Protein AF-A0A2H0K9U7-F1 (afdb_monomer)

Solvent-accessible surface area (backbone atoms only — not comparable to full-atom values): 3951 Å² total; per-residue (Å²): 125,72,69,60,58,52,55,52,50,52,52,51,54,54,52,50,54,50,54,54,49,55,48,51,55,51,51,51,50,51,52,52,34,50,78,68,72,40,88,70,63,71,63,58,57,51,50,46,54,51,52,51,51,51,53,51,52,54,47,54,53,50,52,52,58,66,72,77,104

Nearest PDB structures (foldseek):
  6c48-assembly1_A  TM=7.504E-01  e=6.779E-01  Homo sapiens
  5iit-assembly2_B  TM=5.102E-01  e=2.730E+00  Saccharomyces cerevisiae S288C

Organism: NCBI:txid1975116

Mean predicted aligned error: 7.02 Å

Structure (mmCIF, N/CA/C/O backbone):
data_AF-A0A2H0K9U7-F1
#
_entry.id   AF-A0A2H0K9U7-F1
#
loop_
_atom_site.group_PDB
_atom_site.id
_atom_site.type_symbol
_atom_site.label_atom_id
_atom_site.label_alt_id
_atom_site.label_comp_id
_atom_site.label_asym_id
_atom_site.label_entity_id
_atom_site.label_seq_id
_atom_site.pdbx_PDB_ins_code
_atom_site.Cartn_x
_atom_site.Cartn_y
_atom_site.Cartn_z
_atom_site.occupancy
_atom_site.B_iso_or_equiv
_atom_site.auth_seq_id
_atom_site.auth_comp_id
_atom_site.auth_asym_id
_atom_site.auth_atom_id
_atom_site.pdbx_PDB_model_num
ATOM 1 N N . MET A 1 1 ? -11.333 2.276 29.806 1.00 54.91 1 MET A N 1
ATOM 2 C CA . MET A 1 1 ? -11.521 1.607 28.502 1.00 54.91 1 MET A CA 1
ATOM 3 C C . MET A 1 1 ? -11.061 2.468 27.317 1.00 54.91 1 MET A C 1
ATOM 5 O O . MET A 1 1 ? -10.760 1.885 26.299 1.00 54.91 1 MET A O 1
ATOM 9 N N . GLU A 1 2 ? -10.887 3.795 27.433 1.00 60.94 2 GLU A N 1
ATOM 10 C CA . GLU A 1 2 ? -10.468 4.662 26.298 1.00 60.94 2 GLU A CA 1
ATOM 11 C C . GLU A 1 2 ? -8.971 4.618 25.903 1.00 60.94 2 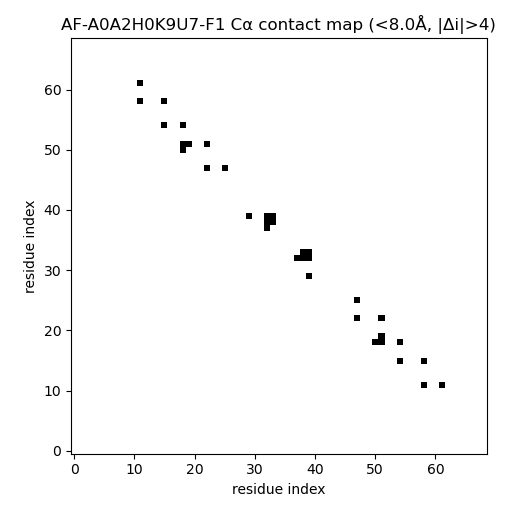GLU A C 1
ATOM 13 O O . GLU A 1 2 ? -8.607 4.996 24.787 1.00 60.94 2 GLU A O 1
ATOM 18 N N . PHE A 1 3 ? -8.071 4.184 26.794 1.00 54.31 3 PHE A N 1
ATOM 19 C CA . PHE A 1 3 ? -6.622 4.274 26.543 1.00 54.31 3 PHE A CA 1
ATOM 20 C C . PHE A 1 3 ? -6.116 3.227 25.528 1.00 54.31 3 PHE A C 1
ATOM 22 O O . PHE A 1 3 ? -5.231 3.517 24.721 1.00 54.31 3 PHE A O 1
ATOM 29 N N . ASP A 1 4 ? -6.718 2.033 25.514 1.00 70.88 4 ASP A N 1
ATOM 30 C CA . ASP A 1 4 ? -6.323 0.933 24.624 1.00 70.88 4 ASP A CA 1
ATOM 31 C C . ASP A 1 4 ? -6.741 1.179 23.165 1.00 70.88 4 ASP A C 1
ATOM 33 O O . ASP A 1 4 ? -5.967 0.906 22.244 1.00 70.88 4 ASP A O 1
ATOM 37 N N . ASP A 1 5 ? -7.915 1.777 22.937 1.00 72.06 5 ASP A N 1
ATOM 38 C CA . ASP A 1 5 ? -8.409 2.093 21.590 1.00 72.06 5 ASP A CA 1
ATOM 39 C C . ASP A 1 5 ? -7.539 3.148 20.893 1.00 72.06 5 ASP A C 1
ATOM 41 O O . ASP A 1 5 ? -7.260 3.049 19.693 1.00 72.06 5 ASP A O 1
ATOM 45 N N . THR A 1 6 ? -7.013 4.110 21.659 1.00 76.56 6 THR A N 1
ATOM 46 C CA . THR A 1 6 ? -6.079 5.128 21.152 1.00 76.56 6 THR A CA 1
ATOM 47 C C . THR A 1 6 ? -4.758 4.495 20.700 1.00 76.56 6 THR A C 1
ATOM 49 O O . THR A 1 6 ? -4.249 4.799 19.618 1.00 76.56 6 THR A O 1
ATOM 52 N N . LEU A 1 7 ? -4.214 3.557 21.481 1.00 82.62 7 LEU A N 1
ATOM 53 C CA . LEU A 1 7 ? -2.991 2.815 21.147 1.00 82.62 7 LEU A CA 1
ATOM 54 C C . LEU A 1 7 ? -3.172 1.937 19.898 1.00 82.62 7 LEU A C 1
ATOM 56 O O . LEU A 1 7 ? -2.283 1.866 19.040 1.00 82.62 7 LEU A O 1
ATOM 60 N N . ILE A 1 8 ? -4.344 1.312 19.756 1.00 80.56 8 ILE A N 1
ATOM 61 C CA . ILE A 1 8 ? -4.725 0.543 18.565 1.00 80.56 8 ILE A CA 1
ATOM 62 C C . ILE A 1 8 ? -4.790 1.459 17.335 1.00 80.56 8 ILE A C 1
ATOM 64 O O . ILE A 1 8 ? -4.191 1.134 16.306 1.00 80.56 8 ILE A O 1
ATOM 68 N N . LEU A 1 9 ? -5.434 2.625 17.440 1.00 78.38 9 LEU A N 1
ATOM 69 C CA . LEU A 1 9 ? -5.512 3.631 16.372 1.00 78.38 9 LEU A CA 1
ATOM 70 C C . LEU A 1 9 ? -4.132 4.117 15.919 1.00 78.38 9 LEU A C 1
ATOM 72 O O . LEU A 1 9 ? -3.840 4.113 14.720 1.00 78.38 9 LEU A O 1
ATOM 76 N N . VAL A 1 10 ? -3.243 4.454 16.855 1.00 81.88 10 VAL A N 1
ATOM 77 C CA . VA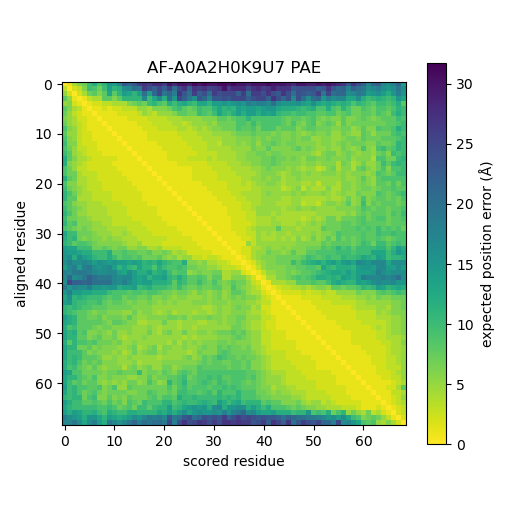L A 1 10 ? -1.868 4.884 16.541 1.00 81.88 10 VAL A CA 1
ATOM 78 C C . VAL A 1 10 ? -1.100 3.793 15.793 1.00 81.88 10 VAL A C 1
ATOM 80 O O . VAL A 1 10 ? -0.405 4.079 14.811 1.00 81.88 10 VAL A O 1
ATOM 83 N N . LYS A 1 11 ? -1.250 2.526 16.199 1.00 83.88 11 LYS A N 1
ATOM 84 C CA . LYS A 1 11 ? -0.617 1.387 15.517 1.00 83.88 11 LYS A CA 1
ATOM 85 C C . LYS A 1 11 ? -1.158 1.203 14.099 1.00 83.88 11 LYS A C 1
ATOM 87 O O . LYS A 1 11 ? -0.380 0.926 13.187 1.00 83.88 11 LYS A O 1
ATOM 92 N N . ILE A 1 12 ? -2.465 1.380 13.900 1.00 81.44 12 ILE A N 1
ATOM 93 C CA . ILE A 1 12 ? -3.108 1.323 12.580 1.00 81.44 12 ILE A CA 1
ATOM 94 C C . ILE A 1 12 ? -2.541 2.405 11.666 1.00 81.44 12 ILE A C 1
ATOM 96 O O . ILE A 1 12 ? -2.051 2.086 10.584 1.00 81.44 12 ILE A O 1
ATOM 100 N N . ILE A 1 13 ? -2.558 3.660 12.113 1.00 80.75 13 ILE A N 1
ATOM 101 C CA . ILE A 1 13 ? -2.084 4.809 11.330 1.00 80.75 13 ILE A CA 1
ATOM 102 C C . ILE A 1 13 ? -0.604 4.640 10.977 1.00 80.75 13 ILE A C 1
ATOM 104 O O . ILE A 1 13 ? -0.213 4.821 9.826 1.00 80.75 13 ILE A O 1
ATOM 108 N N . SER A 1 14 ? 0.212 4.203 11.938 1.00 82.19 14 SER A N 1
ATOM 109 C CA . SER A 1 14 ? 1.645 3.964 11.729 1.00 82.19 14 SER A CA 1
ATOM 110 C C . SER A 1 14 ? 1.917 2.881 10.677 1.00 82.19 14 SER A C 1
ATOM 112 O O . SER A 1 14 ? 2.836 3.020 9.869 1.00 82.19 14 SER A O 1
ATOM 114 N N . GLN A 1 15 ? 1.112 1.812 10.648 1.00 83.31 15 GLN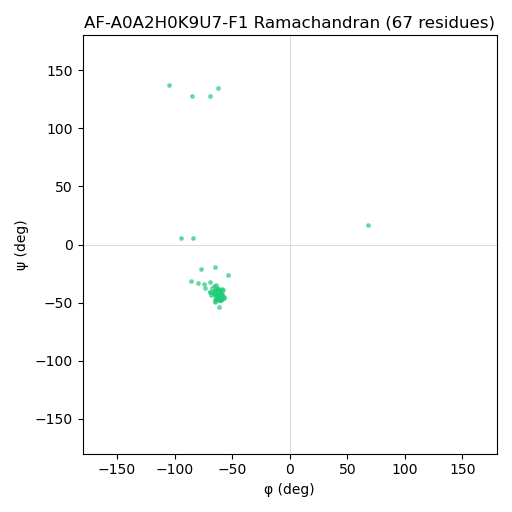 A N 1
ATOM 115 C CA . GLN A 1 15 ? 1.209 0.766 9.621 1.00 83.31 15 GLN A CA 1
ATOM 116 C C . GLN A 1 15 ? 0.846 1.296 8.227 1.00 83.31 15 GLN A C 1
ATOM 118 O O . GLN A 1 15 ? 1.537 0.977 7.261 1.00 83.31 15 GLN A O 1
ATOM 123 N N . GLN A 1 16 ? -0.176 2.149 8.124 1.00 80.75 16 GLN A N 1
ATOM 124 C CA . GLN A 1 16 ? -0.575 2.748 6.845 1.00 80.75 16 GLN A CA 1
ATOM 125 C C . GLN A 1 16 ? 0.460 3.737 6.314 1.00 80.75 16 GLN A C 1
ATOM 127 O O . GLN A 1 16 ? 0.807 3.690 5.136 1.00 80.75 16 GLN A O 1
ATOM 132 N N . LEU A 1 17 ? 1.008 4.594 7.180 1.00 82.25 17 LEU A N 1
ATOM 133 C CA . LEU A 1 17 ? 2.056 5.540 6.791 1.00 82.25 17 LEU A CA 1
ATOM 134 C C . LEU A 1 17 ? 3.291 4.822 6.235 1.00 82.25 17 LEU A C 1
ATOM 136 O O . LEU A 1 17 ? 3.879 5.285 5.258 1.00 82.25 17 LEU A O 1
ATOM 140 N N . ARG A 1 18 ? 3.659 3.671 6.813 1.00 85.75 18 ARG A N 1
ATOM 141 C CA . ARG A 1 18 ? 4.756 2.844 6.297 1.00 85.75 18 ARG A CA 1
ATOM 142 C C . ARG A 1 18 ? 4.444 2.289 4.906 1.00 85.75 18 ARG A C 1
ATOM 144 O O . ARG A 1 18 ? 5.259 2.455 4.006 1.00 85.75 18 ARG A O 1
ATOM 151 N N . ALA A 1 19 ? 3.261 1.705 4.718 1.00 82.62 19 ALA A N 1
ATOM 152 C CA . ALA A 1 19 ? 2.850 1.150 3.428 1.00 82.62 19 ALA A CA 1
ATOM 153 C C . ALA A 1 19 ? 2.811 2.211 2.314 1.00 82.62 19 ALA A C 1
ATOM 155 O O . ALA A 1 19 ? 3.265 1.964 1.197 1.00 82.62 19 ALA A O 1
ATOM 156 N N . VAL A 1 20 ? 2.310 3.412 2.624 1.00 82.38 20 VAL A N 1
ATOM 157 C CA . VAL A 1 20 ? 2.293 4.545 1.687 1.00 82.38 20 VAL A CA 1
ATOM 158 C C . VAL A 1 20 ? 3.711 5.010 1.356 1.00 82.38 20 VAL A C 1
ATOM 160 O O . VAL A 1 20 ? 4.004 5.266 0.189 1.00 82.38 20 VAL A O 1
ATOM 163 N N . ARG A 1 21 ? 4.614 5.086 2.344 1.00 84.38 21 ARG A N 1
ATOM 164 C CA . ARG A 1 21 ? 6.017 5.456 2.101 1.00 84.38 21 ARG A CA 1
ATOM 165 C C . ARG A 1 21 ? 6.712 4.464 1.164 1.00 84.38 21 ARG A C 1
ATOM 167 O O . ARG A 1 21 ? 7.314 4.897 0.188 1.00 84.38 21 ARG A O 1
ATOM 174 N N . GLU A 1 22 ? 6.572 3.163 1.409 1.00 86.38 22 GLU A N 1
ATOM 175 C CA . GLU A 1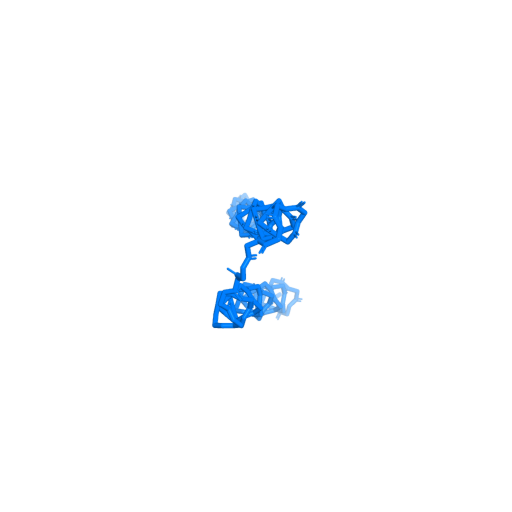 22 ? 7.158 2.108 0.563 1.00 86.38 22 GLU A CA 1
ATOM 176 C C . GLU A 1 22 ? 6.624 2.166 -0.880 1.00 86.38 22 GLU A C 1
ATOM 178 O O . GLU A 1 22 ? 7.378 2.024 -1.846 1.00 86.38 22 GLU A O 1
ATOM 183 N N . ALA A 1 23 ? 5.327 2.443 -1.046 1.00 84.62 23 ALA A N 1
ATOM 184 C CA . ALA A 1 23 ? 4.729 2.649 -2.360 1.00 84.62 23 ALA A CA 1
ATOM 185 C C . ALA A 1 23 ? 5.327 3.862 -3.093 1.00 84.62 23 ALA A C 1
ATOM 187 O O . ALA A 1 23 ? 5.669 3.754 -4.270 1.00 84.62 23 ALA A O 1
ATOM 188 N N . ILE A 1 24 ? 5.490 4.999 -2.404 1.00 82.75 24 ILE A N 1
ATOM 189 C CA . ILE A 1 24 ? 6.092 6.216 -2.974 1.00 82.75 24 ILE A CA 1
ATOM 190 C C . ILE A 1 24 ? 7.549 5.969 -3.380 1.00 82.75 24 ILE A C 1
ATOM 192 O O . ILE A 1 24 ? 7.945 6.344 -4.481 1.00 82.75 24 ILE A O 1
ATOM 196 N N . GLU A 1 25 ? 8.346 5.322 -2.528 1.00 87.19 25 GLU A N 1
ATOM 197 C CA . GLU A 1 25 ? 9.746 4.992 -2.829 1.00 87.19 25 GLU A CA 1
ATOM 198 C C . GLU A 1 25 ? 9.859 4.115 -4.077 1.00 87.19 25 GLU A C 1
ATOM 200 O O . GLU A 1 25 ? 10.679 4.384 -4.959 1.00 87.19 25 GLU A O 1
ATOM 205 N N . THR A 1 26 ? 8.979 3.121 -4.203 1.00 85.38 26 THR A N 1
ATOM 206 C CA . THR A 1 26 ? 8.986 2.233 -5.368 1.00 85.38 26 THR A CA 1
ATOM 207 C C . THR A 1 26 ? 8.547 2.965 -6.641 1.00 85.38 26 THR A C 1
ATOM 209 O O . THR A 1 26 ? 9.184 2.819 -7.683 1.00 85.38 26 THR A O 1
ATOM 212 N N . LEU A 1 27 ? 7.524 3.826 -6.572 1.00 86.19 27 LEU A N 1
ATOM 213 C CA . LEU A 1 27 ? 7.108 4.663 -7.707 1.00 86.19 27 LEU A CA 1
ATOM 214 C C . LEU A 1 27 ? 8.205 5.647 -8.141 1.00 86.19 27 LEU A C 1
ATOM 216 O O . LEU A 1 27 ? 8.418 5.842 -9.340 1.00 86.19 27 LEU A O 1
ATOM 220 N N . ASN A 1 28 ? 8.935 6.236 -7.192 1.00 85.88 28 ASN A N 1
ATOM 221 C CA . ASN A 1 28 ? 10.077 7.104 -7.485 1.00 85.88 28 ASN A CA 1
ATOM 222 C C . ASN A 1 28 ? 11.193 6.336 -8.199 1.00 85.88 28 ASN A C 1
ATOM 224 O O . ASN A 1 28 ? 11.755 6.837 -9.173 1.00 85.88 28 ASN A O 1
ATOM 228 N N . TYR A 1 29 ? 11.484 5.109 -7.761 1.00 86.00 29 TYR A N 1
ATOM 229 C CA . TYR A 1 29 ? 12.453 4.239 -8.425 1.00 86.00 29 TYR A CA 1
ATOM 230 C C . TYR A 1 29 ? 12.028 3.895 -9.858 1.00 86.00 29 TYR A C 1
ATOM 232 O O . TYR A 1 29 ? 12.819 4.044 -10.790 1.00 86.00 29 TYR A O 1
ATOM 240 N N . MET A 1 30 ? 10.765 3.518 -10.064 1.00 85.50 30 MET A N 1
ATOM 241 C CA . MET A 1 30 ? 10.229 3.250 -11.402 1.00 85.50 30 MET A CA 1
ATOM 242 C C . MET A 1 30 ? 10.312 4.483 -12.309 1.00 85.50 30 MET A C 1
ATOM 244 O O . MET A 1 30 ? 10.746 4.383 -13.455 1.00 85.50 30 MET A O 1
ATOM 248 N N . THR A 1 31 ? 9.968 5.659 -11.779 1.00 85.12 31 THR A N 1
ATOM 249 C CA . THR A 1 31 ? 10.065 6.940 -12.499 1.00 85.12 31 THR A CA 1
ATOM 250 C C . THR A 1 31 ? 11.514 7.259 -12.87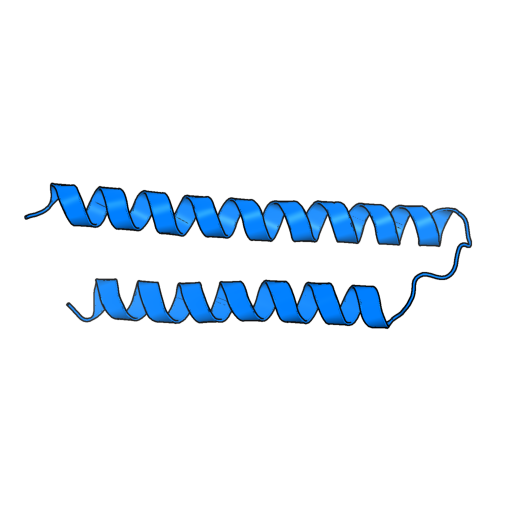0 1.00 85.12 31 THR A C 1
ATOM 252 O O . THR A 1 31 ? 11.795 7.675 -13.99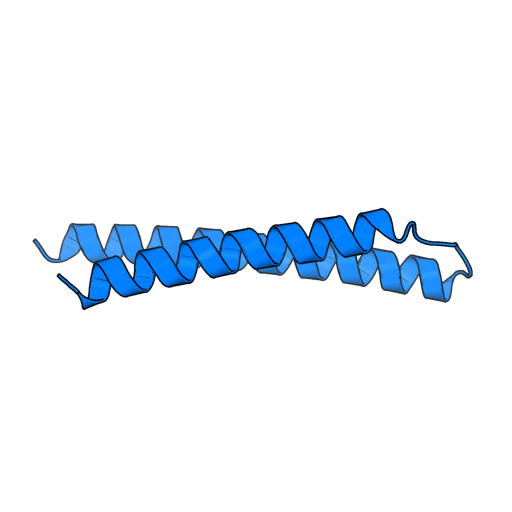4 1.00 85.12 31 THR A O 1
ATOM 255 N N . TYR A 1 32 ? 12.457 7.013 -11.957 1.00 87.56 32 TYR A N 1
ATOM 256 C CA . TYR A 1 32 ? 13.887 7.150 -12.223 1.00 87.56 32 TYR A CA 1
ATOM 257 C C . TYR A 1 32 ? 14.352 6.207 -13.343 1.00 87.56 32 TYR A C 1
ATOM 259 O O . TYR A 1 32 ? 15.034 6.645 -14.270 1.00 87.56 32 TYR A O 1
ATOM 267 N N . CYS A 1 33 ? 13.952 4.933 -13.302 1.00 84.81 33 CYS A N 1
ATOM 268 C CA . CYS A 1 33 ? 14.258 3.954 -14.347 1.00 84.81 33 CYS A CA 1
ATOM 269 C C . CYS A 1 33 ? 13.700 4.387 -15.708 1.00 84.81 33 CYS A C 1
ATOM 271 O O . CYS A 1 33 ? 14.446 4.399 -16.689 1.00 84.81 33 CYS A O 1
ATOM 273 N N . ALA A 1 34 ? 12.443 4.839 -15.751 1.00 84.12 34 ALA A N 1
ATOM 274 C CA . ALA A 1 34 ? 11.815 5.384 -16.952 1.00 84.12 34 ALA A CA 1
ATOM 275 C C . ALA A 1 34 ? 12.604 6.577 -17.522 1.00 84.12 34 ALA A C 1
ATOM 277 O O . ALA A 1 34 ? 12.917 6.601 -18.711 1.00 84.12 34 ALA A O 1
ATOM 278 N N . GLY A 1 35 ? 13.012 7.523 -16.667 1.00 87.38 35 GLY A N 1
ATOM 279 C CA . GLY A 1 35 ? 13.820 8.685 -17.059 1.00 87.38 35 GLY A CA 1
ATOM 280 C C . GLY A 1 35 ? 15.227 8.338 -17.563 1.00 87.38 35 GLY A C 1
ATOM 281 O O . GLY A 1 35 ? 15.849 9.135 -18.262 1.00 87.38 35 GLY A O 1
ATOM 282 N N . LYS A 1 36 ? 15.737 7.142 -17.245 1.00 88.81 36 LYS A N 1
ATOM 283 C CA . LYS A 1 36 ? 16.999 6.597 -17.774 1.00 88.81 36 LYS A CA 1
ATOM 284 C C . LYS A 1 36 ? 16.802 5.697 -19.001 1.00 88.81 36 LYS A C 1
ATOM 286 O O . LYS A 1 36 ? 17.773 5.088 -19.443 1.00 88.81 36 LYS A O 1
ATOM 291 N N . GLY A 1 37 ? 15.579 5.583 -19.525 1.00 85.44 37 GLY A N 1
ATOM 292 C CA . GLY A 1 37 ? 15.242 4.683 -20.633 1.00 85.44 37 GLY A CA 1
ATOM 293 C C . GLY A 1 37 ? 15.324 3.199 -20.266 1.00 85.44 37 GLY A C 1
ATOM 294 O O . GLY A 1 37 ? 15.400 2.353 -21.154 1.00 85.44 37 GLY A O 1
ATOM 295 N N . ARG A 1 38 ? 15.348 2.865 -18.968 1.00 81.44 38 ARG A N 1
ATOM 296 C CA . ARG A 1 38 ? 15.378 1.478 -18.500 1.00 81.44 38 ARG A CA 1
ATOM 297 C C . ARG A 1 38 ? 13.950 0.934 -18.438 1.00 81.44 38 ARG A C 1
ATOM 299 O O . ARG A 1 38 ? 13.097 1.567 -17.801 1.00 81.44 38 ARG A O 1
ATOM 306 N N . PR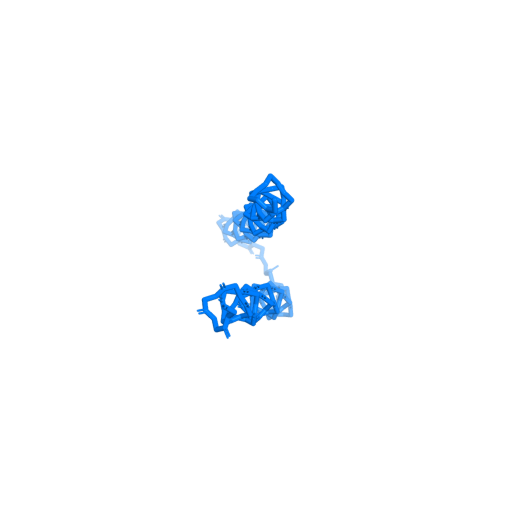O A 1 39 ? 13.679 -0.226 -19.058 1.00 75.62 39 PRO A N 1
ATOM 307 C CA . PRO A 1 39 ? 12.396 -0.881 -18.892 1.00 75.62 39 PRO A CA 1
ATOM 308 C C . PRO A 1 39 ? 12.229 -1.260 -17.419 1.00 75.62 39 PRO A C 1
ATOM 310 O O . PRO A 1 39 ? 13.158 -1.741 -16.774 1.00 75.62 39 PRO A O 1
ATOM 313 N N . HIS A 1 40 ? 11.049 -0.985 -16.890 1.00 71.62 40 HIS A N 1
ATOM 314 C CA . HIS A 1 40 ? 10.593 -1.457 -15.590 1.00 71.62 40 HIS A CA 1
ATOM 315 C C . HIS A 1 40 ? 9.591 -2.576 -15.862 1.00 71.62 40 HIS A C 1
ATOM 317 O O . HIS A 1 40 ? 8.783 -2.471 -16.789 1.00 71.62 40 HIS A O 1
ATOM 323 N N . GLU A 1 41 ? 9.673 -3.662 -15.098 1.00 76.44 41 GLU A N 1
ATOM 324 C CA . GLU A 1 41 ? 8.793 -4.805 -15.309 1.00 76.44 41 GLU A CA 1
ATOM 325 C C . GLU A 1 41 ? 7.358 -4.417 -14.912 1.00 76.44 41 GLU A C 1
ATOM 327 O O . GLU A 1 41 ? 7.136 -3.931 -13.798 1.00 76.44 41 GLU A O 1
ATOM 332 N N . PRO A 1 42 ? 6.352 -4.623 -15.784 1.00 74.81 42 PRO A N 1
ATOM 333 C CA . PRO A 1 42 ? 4.947 -4.359 -15.456 1.00 74.81 42 PRO A CA 1
ATOM 334 C C . PRO A 1 42 ? 4.483 -5.066 -14.171 1.00 74.81 42 PRO A C 1
ATOM 336 O O . PRO A 1 42 ? 3.571 -4.602 -13.484 1.00 74.81 42 PRO A O 1
ATOM 339 N N . GLU A 1 43 ? 5.141 -6.173 -13.835 1.00 80.38 43 GLU A N 1
ATOM 340 C CA . GLU A 1 43 ? 4.933 -6.969 -12.630 1.00 80.38 43 GLU A CA 1
ATOM 341 C C . GLU A 1 43 ? 5.267 -6.195 -11.346 1.00 80.38 43 GLU A C 1
ATOM 343 O O . GLU A 1 43 ? 4.548 -6.327 -10.354 1.00 80.38 43 GLU A O 1
ATOM 348 N N . GLU A 1 44 ? 6.272 -5.311 -11.358 1.00 75.94 44 GLU A N 1
ATOM 349 C CA . GLU A 1 44 ? 6.595 -4.462 -10.202 1.00 75.94 44 GLU A CA 1
ATOM 350 C C . GLU A 1 44 ? 5.473 -3.463 -9.916 1.00 75.94 44 GLU A C 1
ATOM 352 O O . GLU A 1 44 ? 5.059 -3.307 -8.764 1.00 75.94 44 GLU A O 1
ATOM 357 N N . LEU A 1 45 ? 4.910 -2.846 -10.962 1.00 77.62 45 LEU A N 1
ATOM 358 C CA . LEU A 1 45 ? 3.778 -1.931 -10.817 1.00 77.62 45 LEU A CA 1
ATOM 359 C C . LEU A 1 45 ? 2.548 -2.660 -10.272 1.00 77.62 45 LEU A C 1
ATOM 361 O O . LEU A 1 45 ? 1.895 -2.180 -9.341 1.00 77.62 45 LEU A O 1
ATOM 365 N N . GLN A 1 46 ? 2.243 -3.843 -10.814 1.00 80.19 46 GLN A N 1
ATOM 366 C CA . GLN A 1 46 ? 1.136 -4.661 -10.320 1.00 80.19 46 GLN A CA 1
ATOM 367 C C . GLN A 1 46 ? 1.348 -5.112 -8.872 1.00 80.19 46 GLN A C 1
ATOM 369 O O . GLN A 1 46 ? 0.389 -5.114 -8.090 1.00 80.19 46 GLN A O 1
ATOM 374 N N . ARG A 1 47 ? 2.585 -5.437 -8.479 1.00 85.38 47 ARG A N 1
ATOM 375 C CA . ARG A 1 47 ? 2.932 -5.793 -7.097 1.00 85.38 47 ARG A CA 1
ATOM 376 C C . ARG A 1 47 ? 2.662 -4.634 -6.142 1.00 85.38 47 ARG A C 1
ATOM 378 O O . ARG A 1 47 ? 2.035 -4.845 -5.106 1.00 85.38 47 ARG A O 1
ATOM 385 N N . ILE A 1 48 ? 3.065 -3.415 -6.501 1.00 82.56 48 ILE A N 1
ATOM 386 C CA . ILE A 1 48 ? 2.828 -2.209 -5.689 1.00 82.56 48 ILE A CA 1
ATOM 387 C C . ILE A 1 48 ? 1.331 -1.918 -5.580 1.00 82.56 48 ILE A C 1
ATOM 389 O O . ILE A 1 48 ? 0.826 -1.701 -4.481 1.00 82.56 48 ILE A O 1
ATOM 393 N N . ILE A 1 49 ? 0.597 -1.960 -6.695 1.00 80.25 49 ILE A N 1
ATOM 394 C CA . ILE A 1 49 ? -0.858 -1.746 -6.698 1.00 80.25 49 ILE A CA 1
ATOM 395 C C . ILE A 1 49 ? -1.552 -2.772 -5.796 1.00 80.25 49 ILE A C 1
ATOM 397 O O . ILE A 1 49 ? -2.429 -2.414 -5.008 1.00 80.25 49 ILE A O 1
ATOM 401 N N . SER A 1 50 ? -1.144 -4.040 -5.872 1.00 86.19 50 SER A N 1
ATOM 402 C CA . SER A 1 50 ? -1.682 -5.112 -5.028 1.00 86.19 50 SER A CA 1
ATOM 403 C C . SER A 1 50 ? -1.366 -4.883 -3.548 1.00 86.19 50 SER A C 1
ATOM 405 O O . SER A 1 50 ? -2.243 -5.045 -2.699 1.00 86.19 50 SER A O 1
ATOM 407 N N . TYR A 1 51 ? -0.146 -4.436 -3.242 1.00 86.25 51 TYR A N 1
ATOM 408 C CA . TYR A 1 51 ? 0.286 -4.099 -1.888 1.00 86.25 51 TYR A CA 1
ATOM 409 C C . TYR A 1 51 ? -0.515 -2.931 -1.293 1.00 86.25 51 TYR A C 1
ATOM 411 O O . TYR A 1 51 ? -1.041 -3.040 -0.185 1.00 86.25 51 TYR A O 1
ATOM 419 N N . ILE A 1 52 ? -0.702 -1.846 -2.052 1.00 82.44 52 ILE A N 1
ATOM 420 C CA . ILE A 1 52 ? -1.520 -0.694 -1.636 1.00 82.44 52 ILE A CA 1
ATOM 421 C C . ILE A 1 52 ? -2.971 -1.124 -1.396 1.00 82.44 52 ILE A C 1
ATOM 423 O O . ILE A 1 52 ? -3.548 -0.787 -0.363 1.00 82.44 52 ILE A O 1
ATOM 427 N N . ARG A 1 53 ? -3.562 -1.903 -2.313 1.00 83.56 53 ARG A N 1
ATOM 428 C CA . ARG A 1 53 ? -4.946 -2.395 -2.182 1.00 83.56 53 ARG A CA 1
ATOM 429 C C . ARG A 1 53 ? -5.143 -3.256 -0.937 1.00 83.56 53 ARG A C 1
ATOM 431 O O . ARG A 1 53 ? -6.171 -3.134 -0.271 1.00 83.56 53 ARG A O 1
ATOM 438 N N . LEU A 1 54 ? -4.172 -4.107 -0.603 1.00 88.12 54 LEU A N 1
ATOM 439 C CA . LEU A 1 54 ? -4.208 -4.916 0.617 1.00 88.12 54 LEU A CA 1
ATOM 440 C C . LEU A 1 54 ? -4.262 -4.028 1.866 1.00 88.12 54 LEU A C 1
ATOM 442 O O . LEU A 1 54 ? -5.106 -4.235 2.740 1.00 88.12 54 LEU A O 1
ATOM 446 N N . HIS A 1 55 ? -3.397 -3.015 1.937 1.00 83.06 55 HIS A N 1
ATOM 447 C CA . HIS A 1 55 ? -3.358 -2.090 3.071 1.00 83.06 55 HIS A CA 1
ATOM 448 C C . HIS A 1 55 ? -4.609 -1.215 3.166 1.00 83.06 55 HIS A C 1
ATOM 450 O O . HIS A 1 55 ? -5.133 -1.049 4.269 1.00 83.06 55 HIS A O 1
ATOM 456 N N . GLN A 1 56 ? -5.161 -0.770 2.032 1.00 77.88 56 GLN A N 1
ATOM 457 C CA . GLN A 1 56 ? -6.452 -0.074 1.968 1.00 77.88 56 GLN A CA 1
ATOM 458 C C . GLN A 1 56 ? -7.602 -0.937 2.502 1.00 77.88 56 GLN A C 1
ATOM 460 O O . GLN A 1 56 ? -8.376 -0.473 3.337 1.00 77.88 56 GLN A O 1
ATOM 465 N N . LYS A 1 57 ? -7.700 -2.204 2.078 1.00 83.50 57 LYS A N 1
ATOM 466 C CA . LYS A 1 57 ? -8.738 -3.130 2.563 1.00 83.50 57 LYS A CA 1
ATOM 467 C C . LYS A 1 57 ? -8.611 -3.383 4.066 1.00 83.50 57 LYS A C 1
ATOM 469 O O . LYS A 1 57 ? -9.614 -3.401 4.778 1.00 83.50 57 LYS A O 1
ATOM 474 N N . ASN A 1 58 ? -7.383 -3.556 4.554 1.00 83.00 58 ASN A N 1
ATOM 475 C CA . ASN A 1 58 ? -7.118 -3.727 5.981 1.00 83.00 58 ASN A CA 1
ATOM 476 C C . ASN A 1 58 ? -7.519 -2.484 6.785 1.00 83.00 58 ASN A C 1
ATOM 478 O O . ASN A 1 58 ? -8.066 -2.621 7.878 1.00 83.00 58 ASN A O 1
ATOM 482 N N . LEU A 1 59 ? -7.272 -1.283 6.257 1.00 78.44 59 LEU A N 1
ATOM 483 C CA . LEU A 1 59 ? -7.681 -0.033 6.890 1.00 78.44 59 LEU A CA 1
ATOM 484 C C . LEU A 1 59 ? -9.204 0.098 6.950 1.00 78.44 59 LEU A C 1
ATOM 486 O O . LEU A 1 59 ? -9.741 0.359 8.021 1.00 78.44 59 LEU A O 1
ATOM 490 N N . ASP A 1 60 ? -9.888 -0.129 5.829 1.00 79.56 60 ASP A N 1
ATOM 491 C CA . ASP A 1 60 ? -11.350 -0.065 5.738 1.00 79.56 60 ASP A CA 1
ATOM 492 C C . ASP A 1 60 ? -12.018 -1.019 6.740 1.00 79.56 60 ASP A C 1
ATOM 494 O O . ASP A 1 60 ? -12.900 -0.617 7.499 1.00 79.56 60 ASP A O 1
ATOM 498 N N . TRP A 1 61 ? -11.525 -2.261 6.834 1.00 82.56 61 TRP A N 1
ATOM 499 C CA . TRP A 1 61 ? -12.013 -3.227 7.822 1.00 82.56 61 TRP A CA 1
ATOM 500 C C . TRP A 1 61 ? -11.798 -2.752 9.266 1.00 82.56 61 TRP A C 1
ATOM 502 O O . TRP A 1 61 ? -12.702 -2.865 10.099 1.00 82.56 61 TRP A O 1
ATOM 512 N N . ARG A 1 62 ? -10.625 -2.185 9.577 1.00 78.81 62 ARG A N 1
ATOM 513 C CA . ARG A 1 62 ? -10.322 -1.692 10.929 1.00 78.81 62 ARG A CA 1
ATOM 514 C C . ARG A 1 62 ? -11.140 -0.456 11.301 1.00 78.81 62 ARG A C 1
ATOM 516 O O . ARG A 1 62 ? -11.636 -0.403 12.418 1.00 78.81 62 ARG A O 1
ATOM 523 N N . ILE A 1 63 ? -11.334 0.490 10.380 1.00 74.00 63 ILE A N 1
ATOM 524 C CA . ILE A 1 63 ? -12.189 1.669 10.596 1.00 74.00 63 ILE A CA 1
ATOM 525 C C . ILE A 1 63 ? -13.632 1.233 10.868 1.00 74.00 63 ILE A C 1
ATOM 527 O O . ILE A 1 63 ? -14.216 1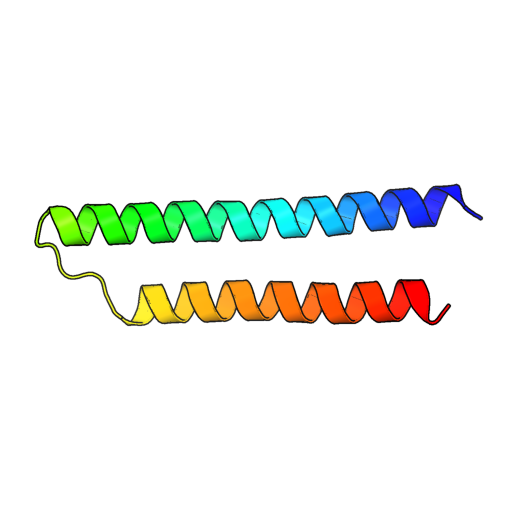.654 11.862 1.00 74.00 63 ILE A O 1
ATOM 531 N N . LYS A 1 64 ? -14.186 0.330 10.047 1.00 76.25 64 LYS A N 1
ATOM 532 C CA . LYS A 1 64 ? -15.538 -0.220 10.257 1.00 76.25 64 LYS A CA 1
ATOM 533 C C . LYS A 1 64 ? -15.684 -0.908 11.612 1.00 76.25 64 LYS A C 1
ATOM 535 O O . LYS A 1 64 ? -16.708 -0.755 12.264 1.00 76.25 64 LYS A O 1
ATOM 540 N N . THR A 1 65 ? -14.650 -1.626 12.047 1.00 79.25 65 THR A N 1
ATOM 541 C CA . THR A 1 65 ? -14.630 -2.305 13.352 1.00 79.25 65 THR A CA 1
ATOM 542 C C . THR A 1 65 ? -14.573 -1.321 14.524 1.00 79.25 65 THR A C 1
ATOM 544 O O . THR A 1 65 ? -15.122 -1.618 15.578 1.00 79.25 65 THR A O 1
ATOM 547 N N . LEU A 1 66 ? -13.920 -0.167 14.361 1.00 71.94 66 LEU A N 1
ATOM 548 C CA . LEU A 1 66 ? -13.825 0.862 15.401 1.00 71.94 66 LEU A CA 1
ATOM 549 C C . LEU A 1 66 ? -15.086 1.734 15.499 1.00 71.94 66 LEU A C 1
ATOM 551 O O . LEU A 1 66 ? -15.419 2.155 16.595 1.00 71.94 66 LEU A O 1
ATOM 555 N N . ILE A 1 67 ? -15.778 2.002 14.384 1.00 72.94 67 ILE A N 1
ATOM 556 C CA . ILE A 1 67 ? -17.004 2.830 14.353 1.00 72.94 67 ILE A CA 1
ATOM 557 C C . ILE A 1 67 ? -18.270 2.010 14.658 1.00 72.94 67 ILE A C 1
ATOM 559 O O . ILE A 1 67 ? -19.237 2.545 15.185 1.00 72.94 67 ILE A O 1
ATOM 563 N N . GLY A 1 68 ? -18.296 0.727 14.284 1.00 61.12 68 GLY A N 1
ATOM 564 C CA . GLY A 1 68 ? -19.431 -0.175 14.52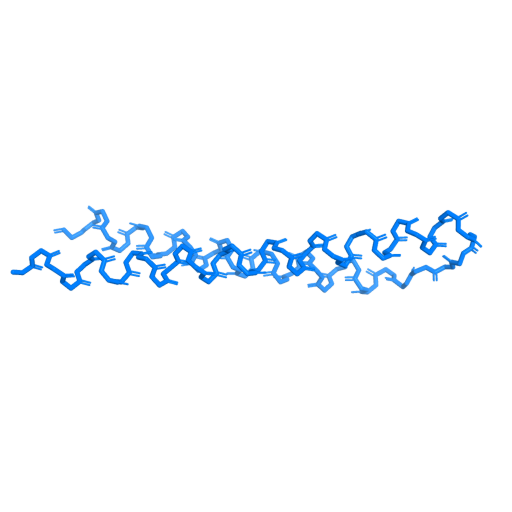6 1.00 61.12 68 GLY A CA 1
ATOM 565 C C . GLY A 1 68 ? -19.448 -0.829 15.913 1.00 61.12 68 GLY A C 1
ATOM 566 O O . GLY A 1 68 ? -20.266 -1.722 16.138 1.00 61.12 68 GLY A O 1
ATOM 567 N N . ARG A 1 69 ? -18.522 -0.437 16.792 1.00 53.88 69 ARG A N 1
ATOM 568 C CA . ARG A 1 69 ? -18.500 -0.739 18.228 1.00 53.88 69 ARG A CA 1
ATOM 569 C C . ARG A 1 69 ? -19.079 0.440 18.993 1.00 53.88 69 ARG A C 1
ATOM 571 O O . ARG A 1 69 ? -19.748 0.167 20.010 1.00 53.88 69 ARG A O 1
#

Radius of gyration: 16.35 Å; Cα contacts (8 Å, |Δi|>4): 17; chains: 1; bounding box: 36×16×49 Å

Secondary structure (DSSP, 8-state):
-HHHHHHHHHHHHHHHHHHHHHHHHHHHHHHHHHHTT----HHHHHHHHHHHHHHHHHHHHHHHHHH--

Foldseek 3Di:
DPPVVVVVVVVLVVVLVVLVVVLVVLVVVCVVCVVVVHDDDVVSVVVSVVSNVVSVVVSVVVVCVSVVD

pLDDT: mean 79.72, std 7.71, range [53.88, 88.81]

Sequence (69 aa):
MEFDDTLILVKIISQQLRAVREAIETLNYMTYCAGKGRPHEPEELQRIISYIRLHQKNLDWRIKTLIGR